Protein AF-A0A2N5I5Z0-F1 (afdb_monomer)

Radius of gyration: 16.95 Å; Cα contacts (8 Å, |Δi|>4): 144; chains: 1; bounding box: 27×26×53 Å

Solvent-accessible surface area (backbone atoms only — not comparable to full-atom values): 5623 Å² total; per-residue (Å²): 115,57,38,32,29,24,6,37,61,74,78,45,83,96,45,75,41,50,22,40,54,50,40,56,74,67,73,46,66,84,87,46,50,48,43,53,37,72,50,53,96,47,6,28,60,49,19,41,51,50,46,51,50,35,41,76,70,66,76,44,88,40,65,50,55,32,57,62,85,58,77,93,72,52,78,87,71,68,74,58,57,90,79,46,72,83,62,92,73,81,72,86,80,134

Foldseek 3Di:
DAEEEEEEAQDDPVCNFVRLVVCVVVVHDNPHYYGYAYDHVCRQVVQVVVVVVCCVVVVDPDYHGGYDYDPVPRDQDFPCCPPPVPDPDTDRDD

Structure (mmCIF, N/CA/C/O backbone):
data_AF-A0A2N5I5Z0-F1
#
_entry.id   AF-A0A2N5I5Z0-F1
#
loop_
_atom_site.group_PDB
_atom_site.id
_atom_site.type_symbol
_atom_site.label_atom_id
_atom_site.label_alt_id
_atom_site.label_comp_id
_atom_site.label_asym_id
_atom_site.label_entity_id
_atom_site.label_seq_id
_atom_site.pdbx_PDB_ins_code
_atom_site.Cartn_x
_atom_site.Cartn_y
_atom_site.Cartn_z
_atom_site.occupancy
_atom_site.B_iso_or_equiv
_atom_site.auth_seq_id
_atom_site.auth_comp_id
_atom_site.auth_asym_id
_atom_site.auth_atom_id
_atom_site.pdbx_PDB_model_num
ATOM 1 N N . MET A 1 1 ? -7.217 -6.171 12.272 1.00 84.00 1 MET A N 1
ATOM 2 C CA . MET A 1 1 ? -6.423 -5.497 11.228 1.00 84.00 1 MET A CA 1
ATOM 3 C C . MET A 1 1 ? -7.404 -4.933 10.245 1.00 84.00 1 MET A C 1
ATOM 5 O O . MET A 1 1 ? -8.214 -5.695 9.733 1.00 84.00 1 MET A O 1
ATOM 9 N N . ASP A 1 2 ? -7.345 -3.626 10.051 1.00 95.62 2 ASP A N 1
ATOM 10 C CA . ASP A 1 2 ? -8.374 -2.862 9.358 1.00 95.62 2 ASP A CA 1
ATOM 11 C C . ASP A 1 2 ? -8.010 -2.644 7.895 1.00 95.62 2 ASP A C 1
ATOM 13 O O . ASP A 1 2 ? -8.892 -2.687 7.048 1.00 95.62 2 ASP A O 1
ATOM 17 N N . GLU A 1 3 ? -6.722 -2.472 7.575 1.00 97.62 3 GLU A N 1
ATOM 18 C CA . GLU A 1 3 ? -6.270 -2.271 6.197 1.00 97.62 3 GLU A CA 1
ATOM 19 C C . GLU A 1 3 ? -4.770 -2.567 6.014 1.00 97.62 3 GLU A C 1
ATOM 21 O O . GLU A 1 3 ? -3.960 -2.428 6.940 1.00 97.62 3 GLU A O 1
ATOM 26 N N . VAL A 1 4 ? -4.387 -2.960 4.795 1.00 98.25 4 VAL A N 1
ATOM 27 C CA . VAL A 1 4 ? -2.989 -3.149 4.376 1.00 98.25 4 VAL A CA 1
ATOM 28 C C . VAL A 1 4 ? -2.613 -2.144 3.285 1.00 98.25 4 VAL A C 1
ATOM 30 O O . VAL A 1 4 ? -3.209 -2.115 2.209 1.00 98.25 4 VAL A O 1
ATOM 33 N N . ILE A 1 5 ? -1.574 -1.350 3.529 1.00 98.31 5 ILE A N 1
ATOM 34 C CA . ILE A 1 5 ? -1.115 -0.285 2.638 1.00 98.31 5 ILE A CA 1
ATOM 35 C C . ILE A 1 5 ? 0.338 -0.551 2.254 1.00 98.31 5 ILE A C 1
ATOM 37 O O . ILE A 1 5 ? 1.233 -0.494 3.095 1.00 98.31 5 ILE A O 1
ATOM 41 N N . ILE A 1 6 ? 0.609 -0.811 0.977 1.00 98.19 6 ILE A N 1
ATOM 42 C CA . ILE A 1 6 ? 1.980 -1.060 0.504 1.00 98.19 6 ILE A CA 1
ATOM 43 C C . ILE A 1 6 ? 2.376 -0.017 -0.532 1.00 98.19 6 ILE A C 1
ATOM 45 O O . ILE A 1 6 ? 1.669 0.233 -1.503 1.00 98.19 6 ILE A O 1
ATOM 49 N N . GLY A 1 7 ? 3.530 0.602 -0.319 1.00 97.94 7 GLY A N 1
ATOM 50 C CA . GLY A 1 7 ? 4.153 1.512 -1.259 1.00 97.94 7 GLY A CA 1
ATOM 51 C C . GLY A 1 7 ? 4.905 0.775 -2.363 1.00 97.94 7 GLY A C 1
ATOM 52 O O . GLY A 1 7 ? 5.722 -0.095 -2.059 1.00 97.94 7 GLY A O 1
ATOM 53 N N . GLN A 1 8 ? 4.685 1.158 -3.622 1.00 97.00 8 GLN A N 1
ATOM 54 C CA . GLN A 1 8 ? 5.409 0.585 -4.757 1.00 97.00 8 GLN A CA 1
ATOM 55 C C . GLN A 1 8 ? 5.527 1.579 -5.921 1.00 97.00 8 GLN A C 1
ATOM 57 O O . GLN A 1 8 ? 4.541 2.205 -6.309 1.00 97.00 8 GLN A O 1
ATOM 62 N N . ALA A 1 9 ? 6.731 1.741 -6.473 1.00 95.19 9 ALA A N 1
ATOM 63 C CA . ALA A 1 9 ? 7.031 2.729 -7.507 1.00 95.19 9 ALA A CA 1
ATOM 64 C C . ALA A 1 9 ? 6.998 2.148 -8.933 1.00 95.19 9 ALA A C 1
ATOM 66 O O . ALA A 1 9 ? 6.602 2.832 -9.873 1.00 95.19 9 ALA A O 1
ATOM 67 N N . LYS A 1 10 ? 7.402 0.892 -9.149 1.00 92.62 10 LYS A N 1
ATOM 68 C CA . LYS A 1 10 ? 7.431 0.283 -10.497 1.00 92.62 10 LYS A CA 1
ATOM 69 C C . LYS A 1 10 ? 6.368 -0.786 -10.698 1.00 92.62 10 LYS A C 1
ATOM 71 O O . LYS A 1 10 ? 6.675 -1.964 -10.865 1.00 92.62 10 LYS A O 1
ATOM 76 N N . GLN A 1 11 ? 5.100 -0.382 -10.649 1.00 91.56 11 GLN A N 1
ATOM 77 C CA . GLN A 1 11 ? 3.974 -1.320 -10.715 1.00 91.56 11 GLN A CA 1
ATOM 78 C C . GLN A 1 11 ? 3.978 -2.140 -12.011 1.00 91.56 11 GLN A C 1
ATOM 80 O O . GLN A 1 11 ? 4.174 -1.594 -13.097 1.00 91.56 11 GLN A O 1
ATOM 85 N N . SER A 1 12 ? 3.756 -3.451 -11.882 1.00 87.81 12 SER A N 1
ATOM 86 C CA . SER A 1 12 ? 3.514 -4.352 -13.015 1.00 87.81 12 SER A CA 1
ATOM 87 C C . SER A 1 12 ? 2.017 -4.616 -13.156 1.00 87.81 12 SER A C 1
ATOM 89 O O . SER A 1 12 ? 1.280 -4.629 -12.169 1.00 87.81 12 SER A O 1
ATOM 91 N N . GLN A 1 13 ? 1.570 -4.892 -14.380 1.00 86.62 13 GLN A N 1
ATOM 92 C CA . GLN A 1 13 ? 0.193 -5.314 -14.642 1.00 86.62 13 GLN A CA 1
ATOM 93 C C . GLN A 1 13 ? -0.119 -6.674 -14.006 1.00 86.62 13 GLN A C 1
ATOM 95 O O . GLN A 1 13 ? -1.244 -6.874 -13.549 1.00 86.62 13 GLN A O 1
ATOM 100 N N . ASP A 1 14 ? 0.885 -7.552 -13.882 1.00 86.12 14 ASP A N 1
ATOM 101 C CA . ASP A 1 14 ? 0.747 -8.870 -13.243 1.00 86.12 14 ASP A CA 1
ATOM 102 C C . ASP A 1 14 ? 0.260 -8.760 -11.791 1.00 86.12 14 ASP A C 1
ATOM 104 O O . ASP A 1 14 ? -0.404 -9.652 -11.269 1.00 86.12 14 ASP A O 1
ATOM 108 N N . GLN A 1 15 ? 0.609 -7.655 -11.124 1.00 86.50 15 GL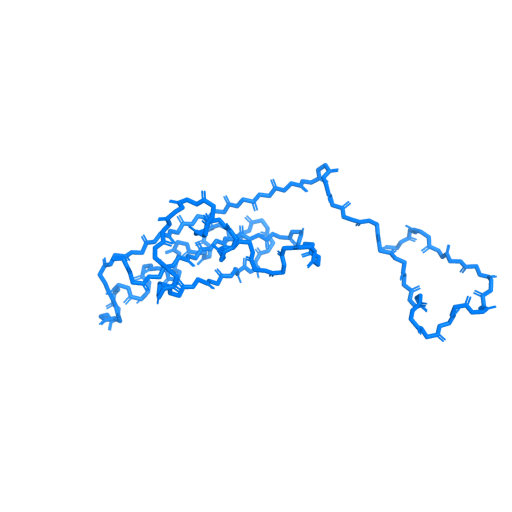N A N 1
ATOM 109 C CA . GLN A 1 15 ? 0.276 -7.374 -9.730 1.00 86.50 15 GLN A CA 1
ATOM 110 C C . GLN A 1 15 ? -0.108 -5.903 -9.580 1.00 86.50 15 GLN A C 1
ATOM 112 O O . GLN A 1 15 ? 0.552 -5.131 -8.886 1.00 86.50 15 GLN A O 1
ATOM 117 N N . SER A 1 16 ? -1.212 -5.522 -10.224 1.00 88.75 16 SER A N 1
ATOM 118 C CA . SER A 1 16 ? -1.694 -4.132 -10.232 1.00 88.75 16 SER A CA 1
ATOM 119 C C . SER A 1 16 ? -1.962 -3.574 -8.823 1.00 88.75 16 SER A C 1
ATOM 121 O O . SER A 1 16 ? -1.835 -2.374 -8.592 1.00 88.75 16 SER A O 1
ATOM 123 N N . ASN A 1 17 ? -2.292 -4.444 -7.861 1.00 95.50 17 ASN A N 1
ATOM 124 C CA . ASN A 1 17 ? -2.376 -4.109 -6.441 1.00 95.50 17 ASN A CA 1
ATOM 125 C C . ASN A 1 17 ? -1.498 -5.065 -5.618 1.00 95.50 17 ASN A C 1
ATOM 127 O O . ASN A 1 17 ? -1.966 -6.095 -5.124 1.00 95.50 17 ASN A O 1
ATOM 131 N N . ILE A 1 18 ? -0.214 -4.728 -5.473 1.00 95.81 18 ILE A N 1
ATOM 132 C CA . ILE A 1 18 ? 0.752 -5.549 -4.736 1.00 95.81 18 ILE A CA 1
ATOM 133 C C . ILE A 1 18 ? 0.397 -5.675 -3.251 1.00 95.81 18 ILE A C 1
ATOM 135 O O . ILE A 1 18 ? 0.634 -6.729 -2.671 1.00 95.81 18 ILE A O 1
ATOM 139 N N . ALA A 1 19 ? -0.236 -4.660 -2.649 1.00 97.44 19 ALA A N 1
ATOM 140 C CA . ALA A 1 19 ? -0.720 -4.736 -1.270 1.00 97.44 19 ALA A CA 1
ATOM 141 C C . ALA A 1 19 ? -1.737 -5.869 -1.094 1.00 97.44 19 ALA A C 1
ATOM 143 O O . ALA A 1 19 ? -1.627 -6.673 -0.169 1.00 97.44 19 ALA A O 1
ATOM 144 N N . ARG A 1 20 ? -2.685 -5.986 -2.032 1.00 97.19 20 ARG A N 1
ATOM 145 C CA . ARG A 1 20 ? -3.670 -7.071 -2.019 1.00 97.19 20 ARG A CA 1
ATOM 146 C C . ARG A 1 20 ? -3.027 -8.431 -2.270 1.00 97.19 20 ARG A C 1
ATOM 148 O O . ARG A 1 20 ? -3.359 -9.390 -1.583 1.00 97.19 20 ARG A O 1
ATOM 155 N N . MET A 1 21 ? -2.093 -8.515 -3.214 1.00 96.12 21 MET A N 1
ATOM 156 C CA . MET A 1 21 ? -1.383 -9.768 -3.484 1.00 96.12 21 MET A CA 1
ATOM 157 C C . MET A 1 21 ? -0.526 -10.213 -2.294 1.00 96.12 21 MET A C 1
ATOM 159 O O . MET A 1 21 ? -0.477 -11.403 -2.001 1.00 96.12 21 MET A O 1
ATOM 163 N N . ALA A 1 22 ? 0.121 -9.279 -1.594 1.00 95.69 22 ALA A N 1
ATOM 164 C CA . ALA A 1 22 ? 0.892 -9.560 -0.387 1.00 95.69 22 ALA A CA 1
ATOM 165 C C . ALA A 1 22 ? -0.004 -10.056 0.755 1.00 95.69 22 ALA A C 1
ATOM 167 O O . ALA A 1 22 ? 0.330 -11.049 1.390 1.00 95.69 22 ALA A O 1
ATOM 168 N N . LEU A 1 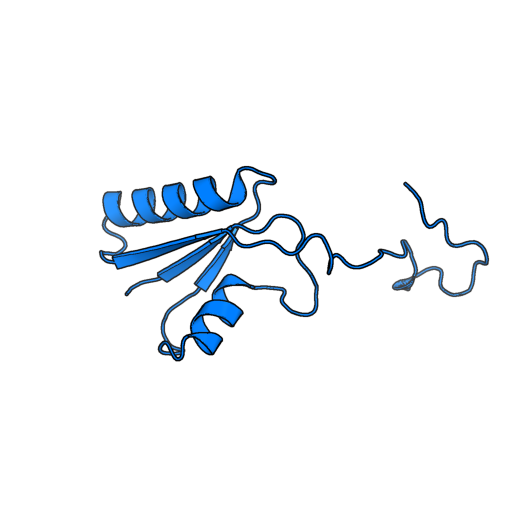23 ? -1.160 -9.416 0.961 1.00 97.50 23 LEU A N 1
ATOM 169 C CA . LEU A 1 23 ? -2.164 -9.833 1.943 1.00 97.50 23 LEU A CA 1
ATOM 170 C C . LEU A 1 23 ? -2.621 -11.276 1.699 1.00 97.50 23 LEU A C 1
ATOM 172 O O . LEU A 1 23 ? -2.565 -12.095 2.611 1.00 97.50 23 LEU A O 1
ATOM 176 N N . LEU A 1 24 ? -3.013 -11.601 0.462 1.00 96.56 24 LEU A N 1
ATOM 177 C CA . LEU A 1 24 ? -3.476 -12.946 0.108 1.00 96.56 24 LEU A CA 1
ATOM 178 C C . LEU A 1 24 ? -2.363 -13.995 0.230 1.00 96.56 24 LEU A C 1
ATOM 180 O O . LEU A 1 24 ? -2.618 -15.107 0.668 1.00 96.56 24 LEU A O 1
ATOM 184 N N . LYS A 1 25 ? -1.119 -13.645 -0.124 1.00 96.25 25 LYS A N 1
ATOM 185 C CA . LYS A 1 25 ? 0.045 -14.535 0.038 1.00 96.25 25 LYS A CA 1
ATOM 186 C C . LYS A 1 25 ? 0.460 -14.753 1.492 1.00 96.25 25 LYS A C 1
ATOM 188 O O . LYS A 1 25 ? 1.176 -15.708 1.764 1.00 96.25 25 LYS A O 1
ATOM 193 N N . ALA A 1 26 ? 0.074 -13.852 2.389 1.00 96.44 26 ALA A N 1
ATOM 194 C CA . ALA A 1 26 ? 0.298 -13.977 3.823 1.00 96.44 26 ALA A CA 1
ATOM 195 C C . ALA A 1 26 ? -0.844 -14.732 4.531 1.00 96.44 26 ALA A C 1
ATOM 197 O O . ALA A 1 26 ? -0.911 -14.692 5.757 1.00 96.44 26 ALA A O 1
ATOM 198 N N . ASP A 1 27 ? -1.750 -15.365 3.772 1.00 96.75 27 ASP A N 1
ATOM 199 C CA . ASP A 1 27 ? -2.929 -16.086 4.267 1.00 96.75 27 ASP A CA 1
ATOM 200 C C . ASP A 1 27 ? -3.823 -15.237 5.192 1.00 96.75 27 ASP A C 1
ATOM 202 O O . ASP A 1 27 ? -4.471 -15.734 6.116 1.00 96.75 27 ASP A O 1
ATOM 206 N N . LEU A 1 28 ? -3.869 -13.923 4.944 1.00 96.00 28 LEU A N 1
ATOM 207 C CA . LEU A 1 28 ? -4.747 -13.013 5.673 1.00 96.00 28 LEU A CA 1
ATOM 208 C C . LEU A 1 28 ? -6.175 -13.033 5.098 1.00 96.00 28 LEU A C 1
ATOM 210 O O . LEU A 1 28 ? -6.355 -13.253 3.897 1.00 96.00 28 LEU A O 1
ATOM 214 N N . PRO A 1 29 ? -7.202 -12.754 5.929 1.00 97.31 29 PRO A N 1
ATOM 215 C CA . PRO A 1 29 ? -8.593 -12.757 5.494 1.00 97.31 29 P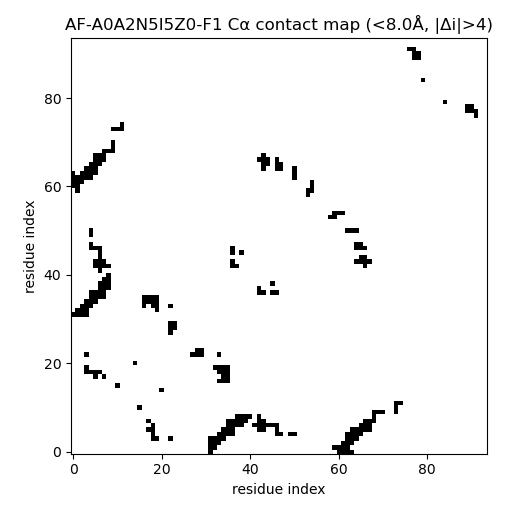RO A CA 1
ATOM 216 C C . PRO A 1 29 ? -8.857 -11.856 4.288 1.00 97.31 29 PRO A C 1
ATOM 218 O O . PRO A 1 29 ? -8.501 -10.676 4.269 1.00 97.31 29 PRO A O 1
ATOM 221 N N . GLU A 1 30 ? -9.578 -12.391 3.306 1.00 96.94 30 GLU A N 1
ATOM 222 C CA . GLU A 1 30 ? -9.936 -11.666 2.089 1.00 96.94 30 GLU A CA 1
ATOM 223 C C . GLU A 1 30 ? -10.831 -10.444 2.340 1.00 96.94 30 GLU A C 1
ATOM 225 O O . GLU A 1 30 ? -10.834 -9.533 1.510 1.00 96.94 30 GLU A O 1
ATOM 230 N N . SER A 1 31 ? -11.529 -10.406 3.478 1.00 97.50 31 SER A N 1
ATOM 231 C CA . SER A 1 31 ? -12.361 -9.288 3.926 1.00 97.50 31 SER A CA 1
ATOM 232 C C . SER A 1 31 ? -11.562 -8.035 4.288 1.00 97.50 31 SER A C 1
ATOM 234 O O . SER A 1 31 ? -12.135 -6.948 4.304 1.00 97.50 31 SER A O 1
ATOM 236 N N . ILE A 1 32 ? -10.257 -8.158 4.560 1.00 97.94 32 ILE A N 1
ATOM 237 C CA . ILE A 1 32 ? -9.404 -7.015 4.890 1.00 97.94 32 ILE A CA 1
ATOM 238 C C . ILE A 1 32 ? -9.091 -6.233 3.598 1.00 97.94 32 ILE A C 1
ATOM 240 O O . ILE A 1 32 ? -8.543 -6.813 2.647 1.00 97.94 32 ILE A O 1
ATOM 244 N N . PRO A 1 33 ? -9.414 -4.927 3.528 1.00 97.50 33 PRO A N 1
ATOM 245 C CA . PRO A 1 33 ? -9.072 -4.089 2.390 1.00 97.50 33 PRO A CA 1
ATOM 246 C C . PRO A 1 33 ? -7.556 -3.893 2.277 1.00 97.50 33 PRO A C 1
ATOM 248 O O . PRO A 1 33 ? -6.813 -3.896 3.261 1.00 97.50 33 PRO A O 1
ATOM 251 N N . ALA A 1 34 ? -7.082 -3.724 1.045 1.00 97.94 34 ALA A N 1
ATOM 252 C CA . ALA A 1 34 ? -5.683 -3.431 0.782 1.00 97.94 34 ALA A CA 1
ATOM 253 C C . ALA A 1 34 ? -5.516 -2.591 -0.478 1.00 97.94 34 ALA A C 1
ATOM 255 O O . ALA A 1 34 ? -6.132 -2.882 -1.509 1.00 97.94 34 ALA A O 1
ATOM 256 N N . TYR A 1 35 ? -4.630 -1.600 -0.430 1.00 97.94 35 TYR A N 1
ATOM 257 C CA . TYR A 1 35 ? -4.315 -0.780 -1.594 1.00 97.94 35 TYR A CA 1
ATOM 258 C C . TYR A 1 35 ? -2.829 -0.462 -1.702 1.00 97.94 35 TYR A C 1
ATOM 260 O O . TYR A 1 35 ? -2.084 -0.395 -0.723 1.00 97.94 35 TYR A O 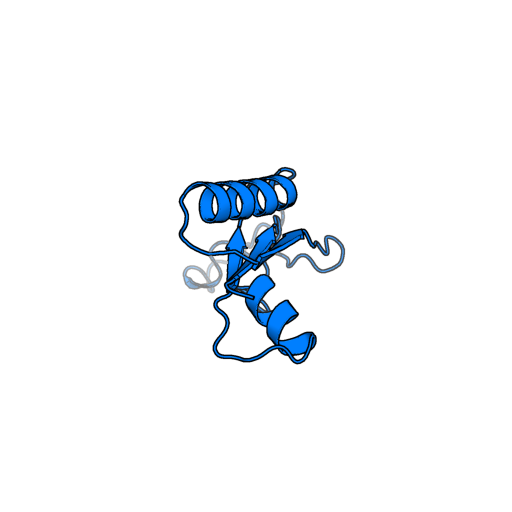1
ATOM 268 N N . THR A 1 36 ? -2.400 -0.267 -2.945 1.00 97.75 36 THR A N 1
ATOM 269 C CA . THR A 1 36 ? -1.026 0.108 -3.266 1.00 97.75 36 THR A CA 1
ATOM 270 C C . THR A 1 36 ? -0.944 1.615 -3.448 1.00 97.75 36 THR A C 1
ATOM 272 O O . THR A 1 36 ? -1.764 2.194 -4.160 1.00 97.75 36 THR A O 1
ATOM 275 N N . VAL A 1 37 ? 0.038 2.256 -2.820 1.00 97.62 37 VAL A N 1
ATOM 276 C CA . VAL A 1 37 ? 0.285 3.694 -2.962 1.00 97.62 37 VAL A CA 1
ATOM 277 C C . VAL A 1 37 ? 1.564 3.940 -3.749 1.00 97.62 37 VAL A C 1
ATOM 279 O O . VAL A 1 37 ? 2.586 3.295 -3.524 1.00 97.62 37 VAL A O 1
ATOM 282 N N . HIS A 1 38 ? 1.520 4.905 -4.662 1.00 96.56 38 HIS 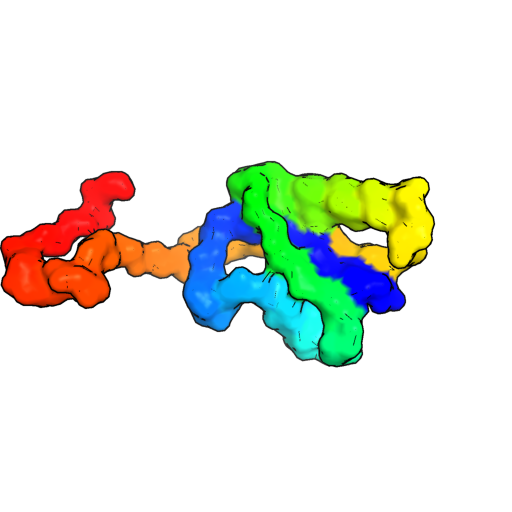A N 1
ATOM 283 C CA . HIS A 1 38 ? 2.670 5.285 -5.467 1.00 96.56 38 HIS A CA 1
ATOM 284 C C . HIS A 1 38 ? 3.050 6.748 -5.211 1.00 96.56 38 HIS A C 1
ATOM 286 O O . HIS A 1 38 ? 2.359 7.681 -5.620 1.00 96.56 38 HIS A O 1
ATOM 292 N N . ARG A 1 39 ? 4.224 6.951 -4.614 1.00 97.19 39 ARG A N 1
ATOM 293 C CA . ARG A 1 39 ? 4.907 8.242 -4.445 1.00 97.19 39 ARG A CA 1
ATOM 294 C C . ARG A 1 39 ? 6.409 8.118 -4.734 1.00 97.19 39 ARG A C 1
ATOM 296 O O . ARG A 1 39 ? 7.241 8.604 -3.970 1.00 97.19 39 ARG A O 1
ATOM 303 N N . GLN A 1 40 ? 6.767 7.447 -5.833 1.00 95.88 40 GLN A N 1
ATOM 304 C CA . GLN A 1 40 ? 8.165 7.191 -6.219 1.00 95.88 40 GLN A CA 1
ATOM 305 C C . GLN A 1 40 ? 8.969 6.576 -5.053 1.00 95.88 40 GLN A C 1
ATOM 307 O O . GLN A 1 40 ? 8.457 5.715 -4.337 1.00 95.88 40 GLN A O 1
ATOM 312 N N . CYS A 1 41 ? 10.201 7.027 -4.805 1.00 95.88 41 CYS A N 1
ATOM 313 C CA . CYS A 1 41 ? 11.020 6.581 -3.674 1.00 95.88 41 CYS A CA 1
ATOM 314 C C . CYS A 1 41 ? 10.348 6.789 -2.302 1.00 95.88 41 CYS A C 1
ATOM 316 O O . CYS A 1 41 ? 10.644 6.067 -1.355 1.00 95.88 41 CYS A O 1
ATOM 318 N N . GLY A 1 42 ? 9.405 7.729 -2.194 1.00 97.06 42 GLY A N 1
ATOM 319 C CA . GLY A 1 42 ? 8.648 7.999 -0.975 1.00 97.06 42 GLY A CA 1
ATOM 320 C C . GLY A 1 42 ? 7.438 7.089 -0.752 1.00 97.06 42 GLY A C 1
ATOM 321 O O . GLY A 1 42 ? 6.727 7.291 0.228 1.00 97.06 42 GLY A O 1
ATOM 322 N N . SER A 1 43 ? 7.165 6.111 -1.625 1.00 97.75 43 SER A N 1
ATOM 323 C CA . SER A 1 43 ? 5.936 5.297 -1.559 1.00 97.75 43 SER A CA 1
ATOM 324 C C . SER A 1 43 ? 5.778 4.554 -0.232 1.00 97.75 43 SER A C 1
ATOM 326 O O . SER A 1 43 ? 4.692 4.557 0.341 1.00 97.75 43 SER A O 1
ATOM 328 N N . GLY A 1 44 ? 6.855 3.957 0.291 1.00 97.44 44 GLY A N 1
ATOM 329 C CA . GLY A 1 44 ? 6.804 3.246 1.574 1.00 97.44 44 GLY A CA 1
ATOM 330 C C . GLY A 1 44 ? 6.506 4.178 2.752 1.00 97.44 44 GLY A C 1
ATOM 331 O O . GLY A 1 44 ? 5.680 3.867 3.606 1.00 97.44 44 GLY A O 1
ATOM 332 N N . MET A 1 45 ? 7.110 5.371 2.760 1.00 98.25 45 MET A N 1
ATOM 333 C CA . MET A 1 45 ? 6.829 6.386 3.780 1.00 98.25 45 MET A CA 1
ATOM 334 C C . MET A 1 45 ? 5.405 6.936 3.655 1.00 98.25 45 MET A C 1
ATOM 336 O O . MET A 1 45 ? 4.749 7.169 4.666 1.00 98.25 45 MET A O 1
ATOM 340 N N . GLN A 1 46 ? 4.899 7.099 2.430 1.00 98.50 46 GLN A N 1
ATOM 3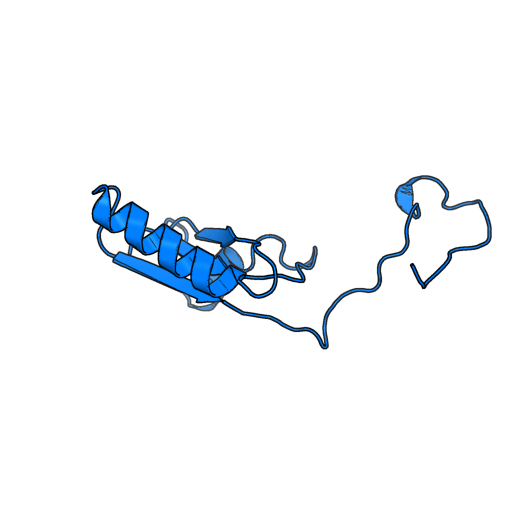41 C CA . GLN A 1 46 ? 3.517 7.508 2.197 1.00 98.50 46 GLN A CA 1
ATOM 342 C C . GLN A 1 46 ? 2.523 6.473 2.741 1.00 98.50 46 GLN A C 1
ATOM 344 O O . GLN A 1 46 ? 1.520 6.865 3.329 1.00 98.50 46 GLN A O 1
ATOM 349 N N . ALA A 1 47 ? 2.804 5.175 2.594 1.00 98.44 47 ALA A N 1
ATOM 350 C CA . ALA A 1 47 ? 1.967 4.119 3.163 1.00 98.44 47 ALA A CA 1
ATOM 351 C C . ALA A 1 47 ? 1.871 4.230 4.693 1.00 98.44 47 ALA A C 1
ATOM 353 O O . ALA A 1 47 ? 0.776 4.205 5.252 1.00 98.44 47 ALA A O 1
ATOM 354 N N . ILE A 1 48 ? 3.012 4.433 5.361 1.00 98.44 48 ILE A N 1
ATOM 355 C CA . ILE A 1 48 ? 3.076 4.633 6.818 1.00 98.44 48 ILE A CA 1
ATOM 356 C C . ILE A 1 48 ? 2.321 5.902 7.226 1.00 98.44 48 ILE A C 1
ATOM 358 O O . ILE A 1 48 ? 1.558 5.888 8.189 1.00 98.44 48 ILE A O 1
ATOM 362 N N . TYR A 1 49 ? 2.496 6.994 6.482 1.00 98.44 49 TYR A N 1
ATOM 363 C CA . TYR A 1 49 ? 1.798 8.250 6.745 1.00 98.44 49 TYR A CA 1
ATOM 364 C C . TYR A 1 49 ? 0.275 8.108 6.611 1.00 98.44 49 TYR A C 1
ATOM 366 O O . TYR A 1 49 ? -0.462 8.624 7.450 1.00 98.44 49 TYR A O 1
ATOM 374 N N . ASN A 1 50 ? -0.205 7.370 5.607 1.00 98.38 50 ASN A N 1
ATOM 375 C CA . ASN A 1 50 ? -1.631 7.097 5.440 1.00 98.38 50 ASN A CA 1
ATOM 376 C C . ASN A 1 50 ? -2.194 6.283 6.613 1.00 98.38 50 ASN A C 1
ATOM 378 O O . ASN A 1 50 ? -3.222 6.668 7.164 1.00 98.38 50 ASN A O 1
ATOM 382 N N . ALA A 1 51 ? -1.501 5.219 7.037 1.00 98.31 51 ALA A N 1
ATOM 383 C CA . ALA A 1 51 ? -1.890 4.438 8.215 1.00 98.31 51 ALA A CA 1
ATOM 384 C C . ALA A 1 51 ? -1.942 5.310 9.480 1.00 98.31 51 ALA A C 1
ATOM 386 O O . ALA A 1 51 ? -2.913 5.265 10.230 1.00 98.31 51 ALA A O 1
ATOM 387 N N . PHE A 1 52 ? -0.934 6.165 9.688 1.00 98.38 52 PHE A N 1
ATOM 388 C CA . PHE A 1 52 ? -0.921 7.115 10.801 1.00 98.38 52 PHE A CA 1
ATOM 389 C C . PHE A 1 52 ? -2.132 8.054 10.773 1.00 98.38 52 PHE A C 1
ATOM 391 O O . PHE A 1 52 ? -2.768 8.259 11.805 1.00 98.38 52 PHE A O 1
ATOM 398 N N . LEU A 1 53 ? -2.466 8.626 9.612 1.00 98.31 53 LEU A N 1
A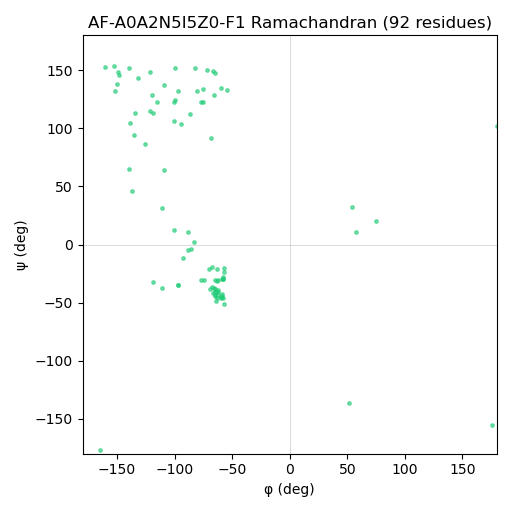TOM 399 C CA . LEU A 1 53 ? -3.632 9.498 9.484 1.00 98.31 53 LEU A CA 1
ATOM 400 C C . LEU A 1 53 ? -4.941 8.748 9.739 1.00 98.31 53 LEU A C 1
ATOM 402 O O . LEU A 1 53 ? -5.818 9.301 10.399 1.00 98.31 53 LEU A O 1
ATOM 406 N N . ALA A 1 54 ? -5.071 7.512 9.261 1.00 98.06 54 ALA A N 1
ATOM 407 C CA . ALA A 1 54 ? -6.262 6.694 9.462 1.00 98.06 54 ALA A CA 1
ATOM 408 C C . ALA A 1 54 ? -6.474 6.348 10.947 1.00 98.06 54 ALA A C 1
ATOM 410 O O . ALA A 1 54 ? -7.572 6.522 11.472 1.00 98.06 54 ALA A O 1
ATOM 411 N N . ILE A 1 55 ? -5.400 5.985 11.657 1.00 98.12 55 ILE A N 1
ATOM 412 C CA . ILE A 1 55 ? -5.433 5.776 13.112 1.00 98.12 55 ILE A CA 1
ATOM 413 C C . ILE A 1 55 ? -5.762 7.086 13.836 1.00 98.12 55 ILE A C 1
ATOM 415 O O . ILE A 1 55 ? -6.665 7.142 14.666 1.00 98.12 55 ILE A O 1
ATOM 419 N N . ARG A 1 56 ? -5.071 8.181 13.494 1.00 98.31 56 ARG A N 1
ATOM 420 C CA . ARG A 1 56 ? -5.267 9.491 14.138 1.00 98.31 56 ARG A CA 1
ATOM 421 C C . ARG A 1 56 ? -6.675 10.057 13.938 1.00 98.31 56 ARG A C 1
ATOM 423 O O . ARG A 1 56 ? -7.148 10.805 14.788 1.00 98.31 56 ARG A O 1
ATOM 430 N N . SER A 1 57 ? -7.315 9.744 12.817 1.00 98.00 57 SER A N 1
ATOM 431 C CA . SER A 1 57 ? -8.687 10.163 12.504 1.00 98.00 57 SER A CA 1
ATOM 432 C C . SER A 1 57 ? -9.760 9.231 13.073 1.00 98.00 57 SER A C 1
ATOM 434 O O . SER A 1 57 ? -10.940 9.549 12.956 1.00 98.00 57 SER A O 1
ATOM 436 N N . GLY A 1 58 ? -9.375 8.120 13.712 1.00 97.31 58 GLY A N 1
ATOM 437 C CA . GLY A 1 58 ? -10.310 7.154 14.288 1.00 97.31 58 GLY A CA 1
ATOM 438 C C . GLY A 1 58 ? -11.006 6.262 13.254 1.00 97.31 58 GLY A C 1
ATOM 439 O O . GLY A 1 58 ? -12.058 5.709 13.553 1.00 97.31 58 GLY A O 1
ATOM 440 N N . ILE A 1 59 ? -10.452 6.133 12.042 1.00 97.25 59 ILE A N 1
ATOM 441 C CA . ILE A 1 59 ? -11.004 5.274 10.976 1.00 97.25 59 ILE A CA 1
ATOM 442 C C . ILE A 1 59 ? -10.738 3.788 11.269 1.00 97.25 59 ILE A C 1
ATOM 444 O O . ILE A 1 59 ? -11.532 2.931 10.897 1.00 97.25 59 ILE A O 1
ATOM 448 N N . GLY A 1 60 ? -9.635 3.478 11.951 1.00 95.62 60 GLY A N 1
ATOM 449 C CA . GLY A 1 60 ? -9.318 2.134 12.433 1.00 95.62 60 GLY A CA 1
ATOM 450 C C . GLY A 1 60 ? -8.203 2.172 13.473 1.00 95.62 60 GLY A C 1
ATOM 451 O O . GLY A 1 60 ? -7.697 3.243 13.807 1.00 95.62 60 GLY A O 1
ATOM 452 N N . GLU A 1 61 ? -7.782 1.008 13.946 1.00 97.38 61 GLU A N 1
ATOM 453 C CA . GLU A 1 61 ? -6.829 0.871 15.050 1.00 97.38 61 GLU A CA 1
ATOM 454 C C . GLU A 1 61 ? -5.545 0.144 14.640 1.00 97.38 61 GLU A C 1
ATOM 456 O O . GLU A 1 61 ? -4.471 0.450 15.160 1.00 97.38 61 GLU A O 1
ATOM 461 N N . VAL A 1 62 ? -5.617 -0.803 13.698 1.00 97.38 62 VAL A N 1
ATOM 462 C CA . VAL A 1 62 ? -4.486 -1.675 13.352 1.00 97.38 62 VAL A CA 1
ATOM 463 C C . VAL A 1 62 ? -4.309 -1.784 11.843 1.00 97.38 62 VAL A C 1
ATOM 465 O O . VAL A 1 62 ? -5.096 -2.432 11.155 1.00 97.38 62 VAL A O 1
ATOM 468 N N . TYR A 1 63 ? -3.197 -1.247 11.347 1.00 98.12 63 TYR A N 1
ATOM 469 C CA . TYR A 1 63 ? -2.843 -1.214 9.928 1.00 98.12 63 TYR A CA 1
ATOM 470 C C . TYR A 1 63 ? -1.511 -1.926 9.684 1.00 98.12 63 TYR A C 1
ATOM 472 O O . TYR A 1 63 ? -0.605 -1.863 10.517 1.00 98.12 63 TYR A O 1
ATOM 480 N N . VAL A 1 64 ? -1.356 -2.547 8.514 1.00 97.75 64 VAL A N 1
ATOM 481 C CA . VAL A 1 64 ? -0.037 -2.952 7.997 1.00 97.75 64 VAL A CA 1
ATOM 482 C C . VAL A 1 64 ? 0.389 -1.924 6.973 1.00 97.75 64 VAL A C 1
ATOM 484 O O . VAL A 1 64 ? -0.313 -1.717 5.988 1.00 97.75 64 VAL A O 1
ATOM 487 N N . ALA A 1 65 ? 1.540 -1.297 7.182 1.00 98.12 65 ALA A N 1
ATOM 488 C CA . ALA A 1 65 ? 2.074 -0.310 6.259 1.00 98.12 65 ALA A CA 1
ATOM 489 C C . ALA A 1 65 ? 3.546 -0.578 5.948 1.00 98.12 65 ALA A C 1
ATOM 491 O O . ALA A 1 65 ? 4.313 -0.978 6.823 1.00 98.12 65 ALA A O 1
ATOM 492 N N . GLY A 1 66 ? 3.954 -0.333 4.706 1.00 97.56 66 GLY A N 1
ATOM 493 C CA . GLY A 1 66 ? 5.345 -0.505 4.295 1.00 97.56 66 GLY A CA 1
ATOM 494 C C . GLY A 1 66 ? 5.552 -0.263 2.809 1.00 97.56 66 GLY A C 1
ATOM 495 O O . GLY A 1 66 ? 4.775 0.443 2.171 1.00 97.56 66 GLY A O 1
ATOM 496 N N . GLY A 1 67 ? 6.600 -0.853 2.242 1.00 96.62 67 GLY A N 1
ATOM 497 C CA . GLY A 1 67 ? 6.873 -0.790 0.810 1.00 96.62 67 GLY A CA 1
ATOM 498 C C . GLY A 1 67 ? 7.648 -2.007 0.325 1.00 96.62 67 GLY A C 1
ATOM 499 O O . GLY A 1 67 ? 8.373 -2.632 1.095 1.00 96.62 67 GLY A O 1
ATOM 500 N N . GLY A 1 68 ? 7.485 -2.334 -0.951 1.00 94.38 68 GLY A N 1
ATOM 501 C CA . GLY A 1 68 ? 8.186 -3.431 -1.610 1.00 94.38 68 GLY A CA 1
ATOM 502 C C . GLY A 1 68 ? 8.412 -3.101 -3.077 1.00 94.38 68 GLY A C 1
ATOM 503 O O . GLY A 1 68 ? 7.592 -2.425 -3.689 1.00 94.38 68 GLY A O 1
ATOM 504 N N . GLU A 1 69 ? 9.534 -3.544 -3.638 1.00 94.25 69 GLU A N 1
ATOM 505 C CA . GLU A 1 69 ? 9.911 -3.225 -5.015 1.00 94.25 69 GLU A CA 1
ATOM 506 C C . GLU A 1 69 ? 10.733 -4.359 -5.632 1.00 94.25 69 GLU A C 1
ATOM 508 O O . GLU A 1 69 ? 11.509 -5.020 -4.941 1.00 94.25 69 GLU A O 1
ATOM 513 N N . SER A 1 70 ? 10.599 -4.554 -6.946 1.00 93.00 70 SER A N 1
ATOM 514 C CA . SER A 1 70 ? 11.488 -5.425 -7.717 1.00 93.00 70 SER A CA 1
ATOM 515 C C . SER A 1 70 ? 11.900 -4.741 -9.015 1.00 93.00 70 SER A C 1
ATOM 517 O O . SER A 1 70 ? 11.216 -4.800 -10.037 1.00 93.00 70 SER A O 1
ATOM 519 N N . ILE A 1 71 ? 13.054 -4.077 -8.972 1.00 93.25 71 ILE A N 1
ATOM 520 C CA . ILE A 1 71 ? 13.598 -3.372 -10.138 1.00 93.25 71 ILE A CA 1
ATOM 521 C C . ILE A 1 71 ? 14.048 -4.379 -11.202 1.00 93.25 71 ILE A C 1
ATOM 523 O O . ILE A 1 71 ? 13.805 -4.170 -12.386 1.00 93.25 71 ILE A O 1
ATOM 527 N N . SER A 1 72 ? 14.624 -5.509 -10.783 1.00 93.69 72 SER A N 1
ATOM 528 C CA . SER A 1 72 ? 15.044 -6.589 -11.683 1.00 93.69 72 SER A CA 1
ATOM 529 C C . SER A 1 72 ? 13.894 -7.166 -12.513 1.00 93.69 72 SER A C 1
ATOM 531 O O . SER A 1 72 ? 14.129 -7.597 -13.636 1.00 93.69 72 SER A O 1
ATOM 533 N N . ASN A 1 73 ? 12.664 -7.133 -11.990 1.00 90.88 73 ASN A N 1
ATOM 534 C CA . ASN A 1 73 ? 11.471 -7.646 -12.668 1.00 90.88 73 ASN A CA 1
ATOM 535 C C . ASN A 1 73 ? 10.627 -6.538 -13.322 1.00 90.88 73 ASN A C 1
ATOM 537 O O . ASN A 1 73 ? 9.479 -6.781 -13.691 1.00 90.88 73 ASN A O 1
ATOM 541 N N . SER A 1 74 ? 11.146 -5.312 -13.442 1.00 90.50 74 SER A N 1
ATOM 542 C CA . SER A 1 74 ? 10.398 -4.220 -14.070 1.00 90.50 74 SER A CA 1
ATOM 543 C C . SER A 1 74 ? 10.163 -4.502 -15.562 1.00 90.50 74 SER A C 1
ATOM 545 O O . SER A 1 74 ? 11.121 -4.799 -16.280 1.00 90.50 74 SER A O 1
ATOM 547 N N . PRO A 1 75 ? 8.916 -4.400 -16.059 1.00 87.94 75 PRO A N 1
ATOM 548 C CA . PRO A 1 75 ? 8.606 -4.731 -17.442 1.00 87.94 75 PRO A CA 1
ATOM 549 C C . PRO A 1 75 ? 9.149 -3.680 -18.414 1.00 87.94 75 PRO A C 1
ATOM 551 O O . PRO A 1 75 ? 9.207 -2.484 -18.114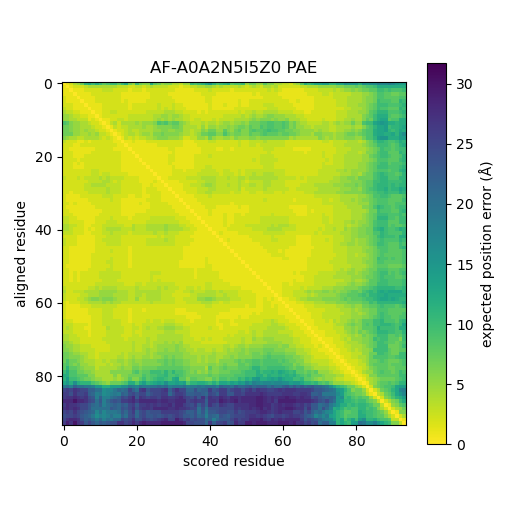 1.00 87.94 75 PRO A O 1
ATOM 554 N N . TYR A 1 76 ? 9.476 -4.127 -19.625 1.00 87.88 76 TYR A N 1
ATOM 555 C CA . TYR A 1 76 ? 9.694 -3.229 -20.753 1.00 87.88 76 TYR A CA 1
ATOM 556 C C . TYR A 1 76 ? 8.354 -2.706 -21.269 1.00 87.88 76 TYR A C 1
ATOM 558 O O . TYR A 1 76 ? 7.416 -3.471 -21.494 1.00 87.88 76 TYR A O 1
ATOM 566 N N . TYR A 1 77 ? 8.278 -1.398 -21.511 1.00 84.69 77 TYR A N 1
ATOM 567 C CA . TYR A 1 77 ? 7.093 -0.766 -22.080 1.00 84.69 77 TYR A CA 1
ATOM 568 C C . TYR A 1 77 ? 7.286 -0.530 -23.574 1.00 84.69 77 TYR A C 1
ATOM 570 O O . TYR A 1 77 ? 8.209 0.167 -23.988 1.00 84.69 77 TYR A O 1
ATOM 578 N N . ILE A 1 78 ? 6.371 -1.058 -24.384 1.00 84.69 78 ILE A N 1
ATOM 579 C CA . ILE A 1 78 ? 6.275 -0.715 -25.802 1.00 84.69 78 ILE A CA 1
ATOM 580 C C . ILE A 1 78 ? 5.147 0.301 -25.957 1.00 84.69 78 ILE A C 1
ATOM 582 O O . ILE A 1 78 ? 3.964 -0.041 -25.870 1.00 84.69 78 ILE A O 1
ATOM 586 N N . ARG A 1 79 ? 5.510 1.563 -26.192 1.00 81.44 79 ARG A N 1
ATOM 587 C CA . ARG A 1 79 ? 4.530 2.629 -26.433 1.00 81.44 79 ARG A CA 1
ATOM 588 C C . ARG A 1 79 ? 3.773 2.364 -27.739 1.00 81.44 79 ARG A C 1
ATOM 590 O O . ARG A 1 79 ? 4.306 1.754 -28.663 1.00 81.44 79 ARG A O 1
ATOM 597 N N . ASN A 1 80 ? 2.507 2.772 -27.778 1.00 78.31 80 ASN A N 1
ATOM 598 C CA . ASN A 1 80 ? 1.592 2.626 -28.916 1.00 78.31 80 ASN A CA 1
ATOM 599 C C . ASN A 1 80 ? 1.350 1.192 -29.424 1.00 78.31 80 ASN A C 1
ATOM 601 O O . ASN A 1 80 ? 0.686 1.011 -30.439 1.00 78.31 80 ASN A O 1
ATOM 605 N N . ALA A 1 81 ? 1.783 0.150 -28.703 1.00 81.50 81 ALA A N 1
ATOM 606 C CA . ALA A 1 81 ? 1.580 -1.238 -29.126 1.00 81.50 81 ALA A CA 1
ATOM 607 C C . ALA A 1 81 ? 0.102 -1.613 -29.334 1.00 81.50 81 ALA A C 1
ATOM 609 O O . ALA A 1 81 ? -0.193 -2.475 -30.157 1.00 81.50 81 ALA A O 1
ATOM 610 N N . ARG A 1 82 ? -0.812 -0.971 -28.595 1.00 79.38 82 ARG A N 1
ATOM 611 C CA . ARG A 1 82 ? -2.257 -1.215 -28.680 1.00 79.38 82 ARG A CA 1
ATOM 612 C C . ARG A 1 82 ? -2.919 -0.561 -29.900 1.00 79.38 82 ARG A C 1
ATOM 614 O O . ARG A 1 82 ? -3.926 -1.085 -30.358 1.00 79.38 82 ARG A O 1
ATOM 621 N N . LEU A 1 83 ? -2.399 0.571 -30.382 1.00 78.88 83 LEU A N 1
ATOM 622 C CA . LEU A 1 83 ? -3.048 1.401 -31.411 1.00 78.88 83 LEU A CA 1
ATOM 623 C C . LEU A 1 83 ? -2.300 1.367 -32.756 1.00 78.88 83 LEU A C 1
ATOM 62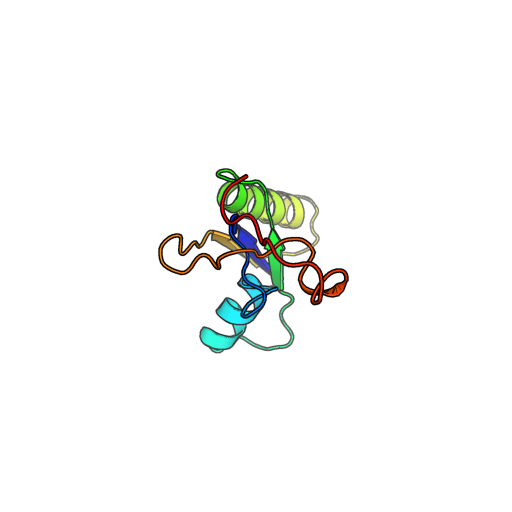5 O O . LEU A 1 83 ? -2.938 1.267 -33.796 1.00 78.88 83 LEU A O 1
ATOM 629 N N . ASP A 1 84 ? -0.964 1.337 -32.733 1.00 67.94 84 ASP A N 1
ATOM 630 C CA . ASP A 1 84 ? -0.098 1.469 -33.916 1.00 67.94 84 ASP A CA 1
ATOM 631 C C . ASP A 1 84 ? 0.634 0.155 -34.247 1.00 67.94 84 ASP A C 1
ATOM 633 O O . ASP A 1 84 ? 1.765 0.152 -34.736 1.00 67.94 84 ASP A O 1
ATOM 637 N N . SER A 1 85 ? 0.024 -0.999 -33.961 1.00 61.19 85 SER A N 1
ATOM 638 C CA . SER A 1 85 ? 0.673 -2.317 -34.088 1.00 61.19 85 SER A CA 1
ATOM 639 C C . SER A 1 85 ? 1.219 -2.627 -35.492 1.00 61.19 85 SER A C 1
ATOM 641 O O . SER A 1 85 ? 2.131 -3.446 -35.603 1.00 61.19 85 SER A O 1
ATOM 643 N N . CYS A 1 86 ? 0.726 -1.940 -36.528 1.00 58.91 86 CYS A N 1
ATOM 644 C CA . CYS A 1 86 ? 1.177 -2.059 -37.917 1.00 58.91 86 CYS A CA 1
ATOM 645 C C . CYS A 1 86 ? 2.269 -1.061 -38.351 1.00 58.91 86 CYS A C 1
ATOM 647 O O . CYS A 1 86 ? 2.825 -1.237 -39.434 1.00 58.91 86 CYS A O 1
ATOM 649 N N . GLN A 1 87 ? 2.594 -0.016 -37.579 1.00 56.62 87 GLN A N 1
ATOM 650 C CA . GLN A 1 87 ? 3.576 0.988 -38.012 1.00 56.62 87 GLN A CA 1
ATOM 651 C C . GLN A 1 87 ? 4.970 0.642 -37.477 1.00 56.62 87 GLN A C 1
ATOM 653 O O . GLN A 1 87 ? 5.285 0.763 -36.292 1.00 56.62 87 GLN A O 1
ATOM 658 N N . GLY A 1 88 ? 5.802 0.120 -38.378 1.00 56.81 88 GLY A N 1
ATOM 659 C CA . GLY A 1 88 ? 7.140 -0.376 -38.090 1.00 56.81 88 GLY A CA 1
ATOM 660 C C . GLY A 1 88 ? 8.125 0.726 -37.715 1.00 56.81 88 GLY A C 1
ATOM 661 O O . GLY A 1 88 ? 8.782 1.287 -38.578 1.00 56.81 88 GLY A O 1
ATOM 662 N N . THR A 1 89 ? 8.255 1.009 -36.421 1.00 55.59 89 THR A N 1
ATOM 663 C CA . THR A 1 89 ? 9.524 1.164 -35.677 1.00 55.59 89 THR A CA 1
ATOM 664 C C . THR A 1 89 ? 9.176 1.486 -34.226 1.00 55.59 89 THR A C 1
ATOM 666 O O . THR A 1 89 ? 8.793 2.599 -33.882 1.00 55.59 89 THR A O 1
ATOM 669 N N . LYS A 1 90 ? 9.277 0.486 -33.348 1.00 58.91 90 LYS A N 1
ATOM 670 C CA . LYS A 1 90 ? 8.996 0.646 -31.917 1.00 58.91 90 LYS A CA 1
ATOM 671 C C . LYS A 1 90 ? 10.270 1.129 -31.224 1.00 58.91 90 LYS A C 1
ATOM 673 O O . LYS A 1 90 ? 11.257 0.401 -31.183 1.00 58.91 90 LYS A O 1
ATOM 678 N N . GLN A 1 91 ? 10.271 2.365 -30.726 1.00 57.03 91 GLN A N 1
ATOM 679 C CA . GLN A 1 91 ? 11.399 2.899 -29.960 1.00 57.03 91 GLN A CA 1
ATOM 680 C C . GLN A 1 91 ? 11.384 2.330 -28.536 1.00 57.03 91 GLN A C 1
ATOM 682 O O . GLN A 1 91 ? 10.400 2.473 -27.813 1.00 57.03 91 GLN A O 1
ATOM 687 N N . PHE A 1 92 ? 12.484 1.679 -28.151 1.00 54.69 92 PHE A N 1
ATOM 688 C CA . PHE A 1 92 ? 12.661 1.026 -26.847 1.00 54.69 92 PHE A CA 1
ATOM 689 C C . PHE A 1 92 ? 13.221 1.958 -25.757 1.00 54.69 92 PHE A C 1
ATOM 691 O O . PHE A 1 92 ? 13.317 1.548 -24.605 1.00 54.69 92 PHE A O 1
ATOM 698 N N . TRP A 1 93 ? 13.570 3.204 -26.101 1.00 45.28 93 TRP A N 1
ATOM 699 C CA . TRP A 1 93 ? 14.253 4.136 -25.202 1.00 45.28 93 TRP A CA 1
ATOM 700 C C . TRP A 1 93 ? 13.678 5.550 -25.324 1.00 45.28 93 TRP A C 1
ATOM 702 O O . TRP A 1 93 ? 13.951 6.248 -26.299 1.00 45.28 93 TRP A O 1
ATOM 712 N N . GLN A 1 94 ? 12.880 5.946 -24.329 1.00 41.38 94 GLN A N 1
ATOM 713 C CA . GLN A 1 94 ? 12.526 7.329 -23.988 1.00 41.38 94 GLN A CA 1
ATOM 714 C C . GLN A 1 94 ? 12.322 7.436 -22.482 1.00 41.38 94 GLN A C 1
ATOM 716 O O . GLN A 1 94 ? 11.478 6.660 -21.965 1.00 41.38 94 GLN A O 1
#

Sequence (94 aa):
MDEVIIGQAKQSQDQSNIARMALLKADLPESIPAYTVHRQCGSGMQAIYNAFLAIRSGIGEVYVAGGGESISNSPYYIRNARLDSCQGTKQFWQ

Nearest PDB structures (foldseek):
  3ss6-assembly1_A  TM=9.093E-01  e=1.576E-07  Bacillus anthracis str. 'Ames Ancestor'
  7ei4-assembly1_C  TM=9.407E-01  e=6.700E-07  [Empedobacter] haloabium
  7ei4-assembly1_B  TM=9.404E-01  e=8.717E-07  [Empedobacter] haloabium
  5bz4-assembly2_G  TM=9.407E-01  e=3.249E-06  Mycolicibacterium smegmatis MC2 155
  8jg2-assembly1_A  TM=9.453E-01  e=7.642E-06  Megasphaera hexanoica

pLDDT: mean 89.95, std 13.57, range [41.38, 98.5]

Secondary structure (DSSP, 8-state):
--EEEEE-SS--GGGTTHHHHHHHHTT--TTS-EEEE-BTBTHHHHHHHHHHHHHHTTS-S-EEEEE---STTPPPP-TTTTT-TTSS------

Mean predicted aligned error: 5.81 Å